Protein AF-A0A1H2MT67-F1 (afdb_monomer)

Radius of gyration: 16.23 Å; Cα contacts (8 Å, |Δi|>4): 50; chains: 1; bounding box: 38×18×42 Å

Organism: NCBI:txid46679

Foldseek 3Di:
DDPVLVVLLVVLQVLLVVLQVVLVVLVVVLVPDPPVVVSVVSVVSSVVSNVSSVVSNVVSVVSVVVVVVVD

Mean predicted aligned error: 3.35 Å

pLDDT: mean 95.19, std 6.23, range [68.19, 98.81]

Solvent-accessible surface area (backbone atoms only — not comparable to full-atom values): 3737 Å² total; per-residue (Å²): 122,56,72,65,59,54,51,52,37,53,50,29,52,52,52,19,52,50,26,44,51,52,24,53,55,48,54,64,52,47,77,75,50,83,53,62,70,61,33,54,54,48,52,55,49,33,51,48,26,48,48,52,21,51,54,30,50,52,52,34,50,50,52,50,54,53,43,59,75,76,102

Sequence (71 aa):
MTRATRNLRKTLDSVADNNETAAFDLMRAVEKLADEVLRQRLLNTIHRLNQDAHELREARDAVERVSAKLA

Secondary structure (DSSP, 8-state):
--HHHHHHHHHHHHHHHHHHHHHHHHHHHHTT---HHHHHHHHHHHHHHHHHHHHHHHHHHHHHHHHHHT-

Structure (mmCIF, N/CA/C/O backbone):
data_AF-A0A1H2MT67-F1
#
_entry.id   AF-A0A1H2MT67-F1
#
loop_
_atom_site.group_PDB
_atom_site.id
_atom_site.type_symbol
_atom_site.label_atom_id
_atom_site.label_alt_id
_atom_site.lab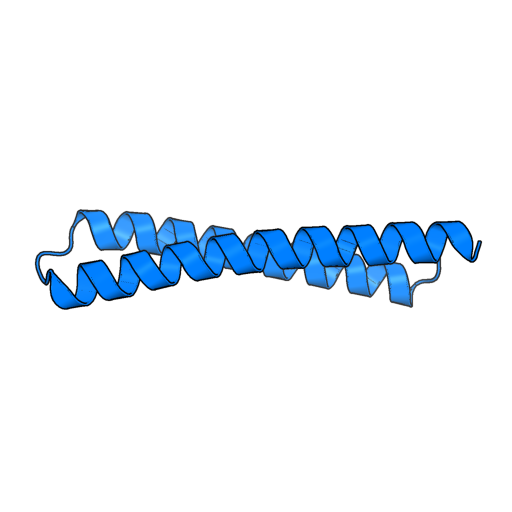el_comp_id
_atom_site.label_asym_id
_atom_site.label_entity_id
_atom_site.label_seq_id
_atom_site.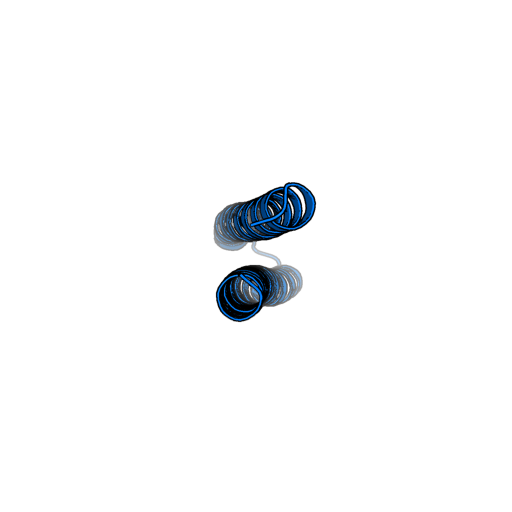pdbx_PDB_ins_code
_atom_site.Cartn_x
_atom_site.Cartn_y
_atom_site.Cartn_z
_atom_site.occupancy
_atom_site.B_iso_or_equiv
_atom_site.auth_seq_id
_atom_site.auth_comp_id
_atom_site.auth_asym_id
_atom_site.auth_atom_id
_atom_site.pdbx_PDB_model_num
ATOM 1 N N . MET A 1 1 ? 19.769 4.448 -18.808 1.00 68.19 1 MET A N 1
ATOM 2 C CA . MET A 1 1 ? 18.379 4.525 -18.284 1.00 68.19 1 MET A CA 1
ATOM 3 C C . MET A 1 1 ? 17.599 5.648 -18.955 1.00 68.19 1 MET A C 1
ATOM 5 O O . MET A 1 1 ? 18.040 6.792 -18.911 1.00 68.19 1 MET A O 1
ATOM 9 N N . THR A 1 2 ? 16.433 5.347 -19.533 1.00 85.12 2 THR A N 1
ATOM 10 C CA . THR A 1 2 ? 15.565 6.375 -20.135 1.00 85.12 2 THR A CA 1
ATOM 11 C C . THR A 1 2 ? 14.844 7.201 -19.058 1.00 85.12 2 THR A C 1
ATOM 13 O O . THR A 1 2 ? 14.657 6.752 -17.921 1.00 85.12 2 THR A O 1
ATOM 16 N N . ARG A 1 3 ? 14.411 8.424 -19.402 1.00 88.81 3 ARG A N 1
ATOM 17 C CA . ARG A 1 3 ? 13.596 9.275 -18.512 1.00 88.81 3 ARG A CA 1
ATOM 18 C C . ARG A 1 3 ? 12.282 8.589 -18.118 1.00 88.81 3 ARG A C 1
ATOM 20 O O . ARG A 1 3 ? 11.878 8.694 -16.964 1.00 88.81 3 ARG A O 1
ATOM 27 N N . ALA A 1 4 ? 11.671 7.854 -19.048 1.00 88.81 4 ALA A N 1
ATOM 28 C CA . ALA A 1 4 ? 10.449 7.088 -18.815 1.00 88.81 4 ALA A CA 1
ATOM 29 C C . ALA A 1 4 ? 10.650 6.003 -17.746 1.00 88.81 4 ALA A C 1
ATOM 31 O O . ALA A 1 4 ? 9.897 5.960 -16.777 1.00 88.81 4 ALA A O 1
ATOM 32 N N . THR A 1 5 ? 11.722 5.207 -17.845 1.00 91.44 5 THR A N 1
ATOM 33 C CA . THR A 1 5 ? 12.062 4.189 -16.837 1.00 91.44 5 THR A CA 1
ATOM 34 C C . THR A 1 5 ? 12.249 4.798 -15.446 1.00 91.44 5 THR A C 1
ATOM 36 O O . THR A 1 5 ? 11.769 4.256 -14.452 1.00 91.44 5 THR A O 1
ATOM 39 N N . ARG A 1 6 ? 12.950 5.937 -15.351 1.00 92.44 6 ARG A N 1
ATOM 40 C CA . ARG A 1 6 ? 13.172 6.618 -14.067 1.00 92.44 6 ARG A CA 1
ATOM 41 C C . ARG A 1 6 ? 11.858 7.084 -13.442 1.00 92.44 6 ARG A C 1
ATOM 43 O O . ARG A 1 6 ? 11.680 6.931 -12.240 1.00 92.44 6 ARG A O 1
ATOM 50 N N . ASN A 1 7 ? 10.965 7.653 -14.249 1.00 95.38 7 ASN A N 1
ATOM 51 C CA . ASN A 1 7 ? 9.661 8.108 -13.775 1.00 95.38 7 ASN A CA 1
ATOM 52 C C . ASN A 1 7 ? 8.804 6.931 -13.298 1.00 95.38 7 ASN A C 1
ATOM 54 O O . ASN A 1 7 ? 8.240 7.018 -12.217 1.00 95.38 7 ASN A O 1
ATOM 58 N N . LEU A 1 8 ? 8.786 5.819 -14.041 1.00 95.75 8 LEU A N 1
ATOM 59 C CA . LEU A 1 8 ? 8.052 4.617 -13.643 1.00 95.75 8 LEU A CA 1
ATOM 60 C C . LEU A 1 8 ? 8.528 4.076 -12.288 1.00 95.75 8 LEU A C 1
ATOM 62 O O . LEU A 1 8 ? 7.704 3.831 -11.416 1.00 95.75 8 LEU A O 1
ATOM 66 N N . ARG A 1 9 ? 9.847 3.960 -12.073 1.00 95.75 9 ARG A N 1
ATOM 67 C CA . ARG A 1 9 ? 10.403 3.524 -10.777 1.00 95.75 9 ARG A CA 1
ATOM 68 C C . ARG A 1 9 ? 9.965 4.435 -9.632 1.00 95.75 9 ARG A C 1
ATOM 70 O O . ARG A 1 9 ? 9.512 3.938 -8.614 1.00 95.75 9 ARG A O 1
ATOM 77 N N . LYS A 1 10 ? 10.034 5.756 -9.830 1.00 97.25 10 LYS A N 1
ATOM 78 C CA . LYS A 1 10 ? 9.573 6.729 -8.828 1.00 97.25 10 LYS A CA 1
ATOM 79 C C . LYS A 1 10 ? 8.088 6.580 -8.510 1.00 97.25 10 LYS A C 1
ATOM 81 O O . LYS A 1 10 ? 7.710 6.718 -7.355 1.00 97.25 10 LYS A O 1
ATOM 86 N N . THR A 1 11 ? 7.252 6.328 -9.516 1.00 98.25 11 THR A N 1
ATOM 87 C CA . THR A 1 11 ? 5.823 6.083 -9.299 1.00 98.25 11 THR A CA 1
ATOM 88 C C . THR A 1 11 ? 5.602 4.806 -8.496 1.00 98.25 11 THR A C 1
ATOM 90 O O . THR A 1 11 ? 4.838 4.843 -7.543 1.00 98.25 11 THR A O 1
ATOM 93 N N . LEU A 1 12 ? 6.289 3.709 -8.830 1.00 98.38 12 LEU A N 1
ATOM 94 C CA . LEU A 1 12 ? 6.182 2.450 -8.085 1.00 98.38 12 LEU A CA 1
ATOM 95 C C . LEU A 1 12 ? 6.623 2.614 -6.624 1.00 98.38 12 LEU A C 1
ATOM 97 O O . LEU A 1 12 ? 5.880 2.220 -5.730 1.00 98.38 12 LEU A O 1
ATOM 101 N N . ASP A 1 13 ? 7.767 3.266 -6.391 1.00 98.38 13 ASP A N 1
ATOM 102 C CA . ASP A 1 13 ? 8.260 3.569 -5.041 1.00 98.38 13 ASP A CA 1
ATOM 103 C C . ASP A 1 13 ? 7.238 4.431 -4.270 1.00 98.38 13 ASP A C 1
ATOM 105 O O . ASP A 1 13 ? 6.853 4.093 -3.156 1.00 98.38 13 ASP A O 1
ATOM 109 N N . SER A 1 14 ? 6.707 5.490 -4.892 1.00 98.62 14 SER A N 1
ATOM 110 C CA . SER A 1 14 ? 5.718 6.367 -4.252 1.00 98.62 14 SER A CA 1
ATOM 111 C C . SER A 1 14 ? 4.405 5.658 -3.911 1.00 98.62 14 SER A C 1
ATOM 113 O O . SER A 1 14 ? 3.798 5.980 -2.894 1.00 98.62 14 SER A O 1
ATOM 115 N N . VAL A 1 15 ? 3.930 4.731 -4.748 1.00 98.69 15 VAL A N 1
ATOM 116 C CA . VAL A 1 15 ? 2.700 3.979 -4.453 1.00 98.69 15 VAL A CA 1
ATOM 117 C C . VAL A 1 15 ? 2.951 2.953 -3.345 1.00 98.69 15 VAL A C 1
ATOM 119 O O . VAL A 1 15 ? 2.088 2.787 -2.486 1.00 98.69 15 VAL A O 1
ATOM 122 N N . ALA A 1 16 ? 4.133 2.328 -3.305 1.00 98.75 16 ALA A N 1
ATOM 123 C CA . ALA A 1 16 ? 4.514 1.434 -2.213 1.00 98.75 16 ALA A CA 1
ATOM 124 C C . ALA A 1 16 ? 4.542 2.173 -0.866 1.00 98.75 16 ALA A C 1
ATOM 126 O O . ALA A 1 16 ? 3.922 1.718 0.094 1.00 98.75 16 ALA A O 1
ATOM 127 N N . ASP A 1 17 ? 5.162 3.355 -0.821 1.00 98.75 17 ASP A N 1
ATOM 128 C CA . ASP A 1 17 ? 5.222 4.180 0.392 1.00 98.75 17 ASP A CA 1
ATOM 129 C C . ASP A 1 17 ? 3.817 4.633 0.846 1.00 98.75 17 ASP A C 1
ATOM 131 O O . ASP A 1 17 ? 3.509 4.650 2.043 1.00 98.75 17 ASP A O 1
ATOM 135 N N . ASN A 1 18 ? 2.925 4.951 -0.100 1.00 98.75 18 ASN A N 1
ATOM 136 C CA . ASN A 1 18 ? 1.531 5.285 0.207 1.00 98.75 18 ASN A CA 1
ATOM 137 C C . ASN A 1 18 ? 0.775 4.093 0.816 1.00 98.75 18 ASN A C 1
ATOM 139 O O . ASN A 1 18 ? 0.014 4.274 1.768 1.00 98.75 18 ASN A O 1
ATOM 143 N N . ASN A 1 19 ? 0.987 2.885 0.289 1.00 98.75 19 ASN A N 1
ATOM 144 C CA . ASN A 1 19 ? 0.369 1.668 0.811 1.00 98.75 19 ASN A CA 1
ATOM 145 C C . ASN A 1 19 ? 0.862 1.347 2.229 1.00 98.75 19 ASN A C 1
ATOM 147 O O . ASN A 1 19 ? 0.044 1.064 3.103 1.00 98.75 19 ASN A O 1
ATOM 151 N N . GLU A 1 20 ? 2.168 1.456 2.487 1.00 98.56 20 GLU A N 1
ATOM 152 C CA . GLU A 1 20 ? 2.748 1.279 3.828 1.00 98.56 20 GLU A CA 1
ATOM 153 C C . GLU A 1 20 ? 2.207 2.321 4.821 1.00 98.56 20 GLU A C 1
ATOM 155 O O . GLU A 1 20 ? 1.828 1.979 5.943 1.00 98.56 20 GLU A O 1
ATOM 160 N N . THR A 1 21 ? 2.089 3.583 4.393 1.00 98.62 21 THR A N 1
ATOM 161 C CA . THR A 1 21 ? 1.513 4.661 5.215 1.00 98.62 21 THR A CA 1
ATOM 162 C C . THR A 1 21 ? 0.056 4.365 5.572 1.00 98.62 21 THR A C 1
ATOM 164 O O . THR A 1 21 ? -0.320 4.413 6.744 1.00 98.62 21 THR A O 1
ATOM 167 N N . ALA A 1 22 ? -0.758 3.976 4.587 1.00 98.62 22 ALA A N 1
ATOM 168 C CA . ALA A 1 22 ? -2.150 3.603 4.818 1.00 98.62 22 ALA A CA 1
ATOM 169 C C . ALA A 1 22 ? -2.273 2.373 5.734 1.00 98.62 22 ALA A C 1
ATOM 171 O O . ALA A 1 22 ? -3.133 2.341 6.616 1.00 98.62 22 ALA A O 1
ATOM 172 N N . ALA A 1 23 ? -1.405 1.371 5.569 1.00 98.69 23 ALA A N 1
ATOM 173 C CA . ALA A 1 23 ? -1.376 0.194 6.431 1.00 98.69 23 ALA A CA 1
ATOM 174 C C . ALA A 1 23 ? -1.084 0.584 7.885 1.00 98.69 23 ALA A C 1
ATOM 176 O O . ALA A 1 23 ? -1.767 0.119 8.797 1.00 98.69 23 ALA A O 1
ATOM 177 N N . PHE A 1 24 ? -0.116 1.472 8.101 1.00 98.38 24 PHE A N 1
ATOM 178 C CA . PHE A 1 24 ? 0.261 1.943 9.427 1.00 98.38 24 PHE A CA 1
ATOM 179 C C . PHE A 1 24 ? -0.854 2.742 10.116 1.00 98.38 24 PHE A C 1
ATOM 181 O O . PHE A 1 24 ? -1.159 2.505 11.289 1.00 98.38 24 PHE A O 1
ATOM 188 N N . ASP A 1 25 ? -1.520 3.638 9.388 1.00 98.38 25 ASP A N 1
ATOM 189 C CA . ASP A 1 25 ? -2.665 4.382 9.918 1.00 98.38 25 ASP A CA 1
ATOM 190 C C . ASP A 1 25 ? -3.824 3.444 10.291 1.00 98.38 25 ASP A C 1
ATOM 192 O O . ASP A 1 25 ? -4.453 3.604 11.343 1.00 98.38 25 ASP A O 1
ATOM 196 N N . LEU A 1 26 ? -4.064 2.404 9.485 1.00 98.12 26 LEU A N 1
ATOM 197 C CA . LEU A 1 26 ? -5.060 1.380 9.791 1.00 98.12 26 LEU A CA 1
ATOM 198 C C . LEU A 1 26 ? -4.672 0.518 10.998 1.00 98.12 26 LEU A C 1
ATOM 200 O O . LEU A 1 26 ? -5.551 0.205 11.799 1.00 98.12 26 LEU A O 1
ATOM 204 N N . MET A 1 27 ? -3.393 0.164 11.176 1.00 98.00 27 MET A N 1
ATOM 205 C CA . MET A 1 27 ? -2.932 -0.561 12.371 1.00 98.00 27 MET A CA 1
ATOM 206 C C . MET A 1 27 ? -3.298 0.210 13.645 1.00 98.00 27 MET A C 1
ATOM 208 O O . MET A 1 27 ? -3.896 -0.358 14.559 1.00 98.00 27 MET A O 1
ATOM 212 N N . ARG A 1 28 ? -3.053 1.527 13.661 1.00 96.75 28 ARG A N 1
ATOM 213 C CA . ARG A 1 28 ? -3.421 2.409 14.782 1.00 96.75 28 ARG A CA 1
ATOM 214 C C . ARG A 1 28 ? -4.930 2.499 15.006 1.00 96.75 28 ARG A C 1
ATOM 216 O O . ARG A 1 28 ? -5.378 2.588 16.148 1.00 96.75 28 ARG A O 1
ATOM 223 N N . ALA A 1 29 ? -5.724 2.504 13.936 1.00 96.25 29 ALA A N 1
ATOM 224 C CA . ALA A 1 29 ? -7.182 2.531 14.039 1.00 96.25 29 ALA A CA 1
ATOM 225 C C . ALA A 1 29 ? -7.741 1.218 14.619 1.00 96.25 29 ALA A C 1
ATOM 227 O O . ALA A 1 29 ? -8.641 1.239 15.460 1.00 96.25 29 ALA A O 1
ATOM 228 N N . VAL A 1 30 ? -7.177 0.081 14.203 1.00 97.81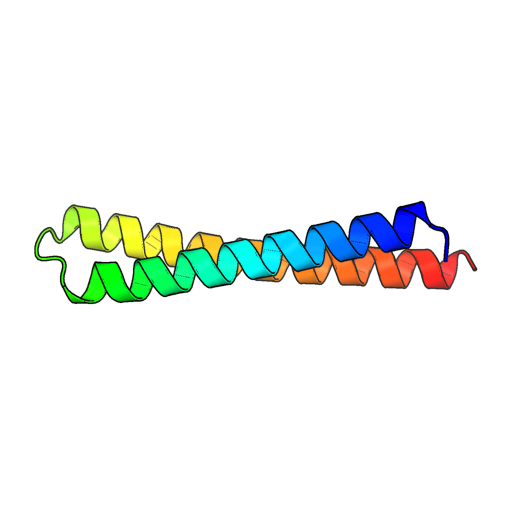 30 VAL A N 1
ATOM 229 C CA . VAL A 1 30 ? -7.577 -1.270 14.625 1.00 97.81 30 VAL A CA 1
ATOM 230 C C . VAL A 1 30 ? -7.349 -1.510 16.118 1.00 97.81 30 VAL A C 1
ATOM 232 O O . VAL A 1 30 ? -8.152 -2.203 16.739 1.00 97.81 30 VAL A O 1
ATOM 235 N N . GLU A 1 31 ? -6.309 -0.924 16.719 1.00 95.31 31 GLU A N 1
ATOM 236 C CA . GLU A 1 31 ? -6.004 -1.069 18.155 1.00 95.31 31 GLU A CA 1
ATOM 237 C C . GLU A 1 31 ? -7.138 -0.607 19.082 1.00 95.31 31 GLU A C 1
ATOM 239 O O . GLU A 1 31 ? -7.270 -1.108 20.196 1.00 95.31 31 GLU A O 1
ATOM 244 N N . LYS A 1 32 ? -7.963 0.346 18.634 1.00 94.12 32 LYS A N 1
ATOM 245 C CA . LYS A 1 32 ? -9.030 0.957 19.444 1.00 94.12 32 LYS A CA 1
ATOM 246 C C . LYS A 1 32 ? -10.427 0.472 19.061 1.00 94.12 32 LYS A C 1
ATOM 248 O O . LYS A 1 32 ? -11.418 0.999 19.567 1.00 94.12 32 LYS A O 1
ATOM 253 N N . LEU A 1 33 ? -10.524 -0.478 18.135 1.00 96.69 33 LEU A N 1
ATOM 254 C CA . LEU A 1 33 ? -11.785 -0.855 17.520 1.00 96.69 33 LEU A CA 1
ATOM 255 C C . LEU A 1 33 ? -12.452 -2.018 18.265 1.00 96.69 33 LEU A C 1
ATOM 257 O O . LEU A 1 33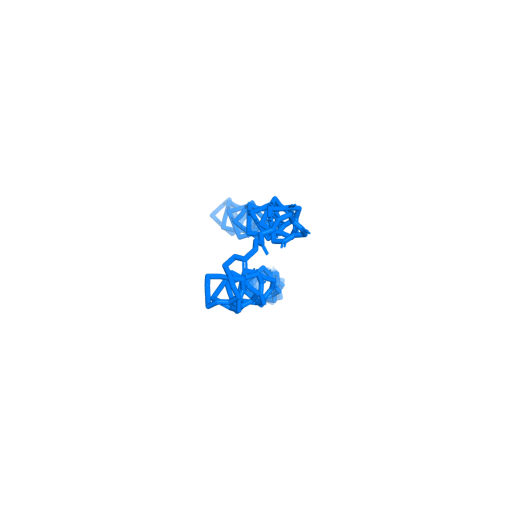 ? -11.902 -3.111 18.324 1.00 96.69 33 LEU A O 1
ATOM 261 N N . ALA A 1 34 ? -13.660 -1.780 18.786 1.00 96.56 34 ALA A N 1
ATOM 262 C CA . ALA A 1 34 ? -14.456 -2.793 19.489 1.00 96.56 34 ALA A CA 1
ATOM 263 C C . ALA A 1 34 ? -15.300 -3.684 18.553 1.00 96.56 34 ALA A C 1
ATOM 265 O O . ALA A 1 34 ? -15.718 -4.770 18.943 1.00 96.56 34 ALA A O 1
ATOM 266 N N . ASP A 1 35 ? -15.580 -3.229 17.326 1.00 98.06 35 ASP A N 1
ATOM 267 C CA . ASP A 1 35 ? -16.273 -4.038 16.318 1.00 98.06 35 ASP A CA 1
ATOM 268 C C . ASP A 1 35 ? -15.304 -5.080 15.743 1.00 98.06 35 ASP A C 1
ATOM 270 O O . ASP A 1 35 ? -14.503 -4.773 14.861 1.00 98.06 35 ASP A O 1
ATOM 274 N N . GLU A 1 36 ? -15.383 -6.315 16.240 1.00 97.25 36 GLU A N 1
ATOM 275 C CA . GLU A 1 36 ? -14.497 -7.418 15.845 1.00 97.25 36 GLU A CA 1
ATOM 276 C C . GLU A 1 36 ? -14.617 -7.806 14.363 1.00 97.25 36 GLU A C 1
ATOM 278 O O . GLU A 1 36 ? -13.632 -8.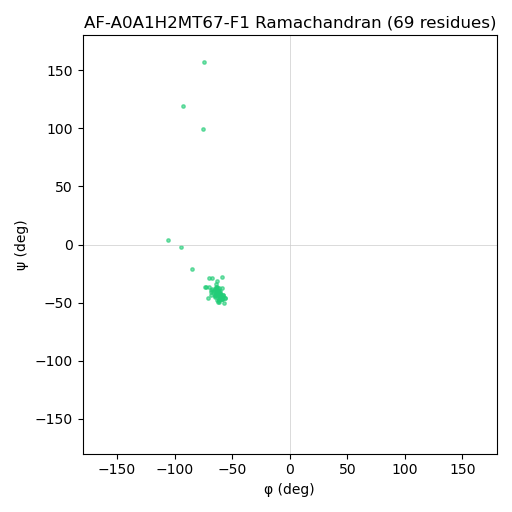208 13.736 1.00 97.25 36 GLU A O 1
ATOM 283 N N . VAL A 1 37 ? -15.801 -7.654 13.756 1.00 98.00 37 VAL A N 1
ATOM 284 C CA . VAL A 1 37 ? -15.990 -7.958 12.329 1.00 98.00 37 VAL A CA 1
ATOM 285 C C . VAL A 1 37 ? -15.271 -6.912 11.487 1.00 98.00 37 VAL A C 1
ATOM 287 O O . VAL A 1 37 ? -14.543 -7.254 10.548 1.00 98.00 37 VAL A O 1
ATOM 290 N N . LEU A 1 38 ? -15.443 -5.633 11.822 1.00 97.88 38 LEU A N 1
ATOM 291 C CA . LEU A 1 38 ? -14.720 -4.554 11.160 1.00 97.88 38 LEU A CA 1
ATOM 292 C C . LEU A 1 38 ? -13.214 -4.651 11.438 1.00 97.88 38 LEU A C 1
ATOM 294 O O . LEU A 1 38 ? -12.420 -4.483 10.513 1.00 97.88 38 LEU A O 1
ATOM 298 N N . ARG A 1 39 ? -12.812 -5.019 12.658 1.00 98.25 39 ARG A N 1
ATOM 299 C CA . ARG A 1 39 ? -11.416 -5.244 13.051 1.00 98.25 39 ARG A CA 1
ATOM 300 C C . ARG A 1 39 ? -10.750 -6.293 12.170 1.00 98.25 39 ARG A C 1
ATOM 302 O O . ARG A 1 39 ? -9.706 -6.018 11.581 1.00 98.25 39 ARG A O 1
ATOM 309 N N . GLN A 1 40 ? -11.383 -7.451 11.987 1.00 98.12 40 GLN A N 1
ATOM 310 C CA . GLN A 1 40 ? -10.853 -8.501 11.117 1.00 98.12 40 GLN A CA 1
ATOM 311 C C . GLN A 1 40 ? -10.771 -8.054 9.650 1.00 98.12 40 GLN A C 1
ATOM 313 O O . GLN A 1 40 ? -9.799 -8.359 8.956 1.00 98.12 40 GLN A O 1
ATOM 318 N N . ARG A 1 41 ? -11.764 -7.298 9.162 1.0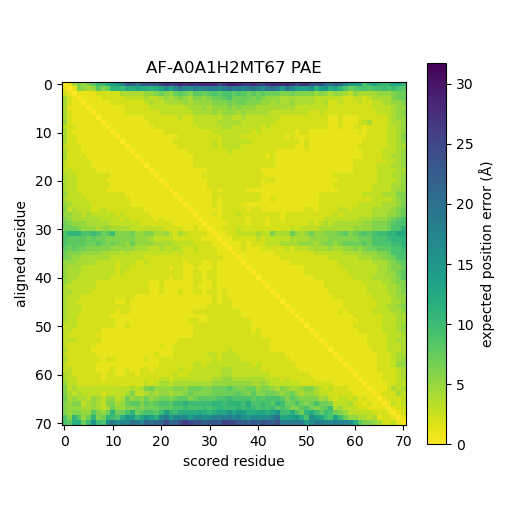0 98.25 41 ARG A N 1
ATOM 319 C CA . ARG A 1 41 ? -11.732 -6.740 7.799 1.00 98.25 41 ARG A CA 1
ATOM 320 C C . ARG A 1 41 ? -10.565 -5.774 7.610 1.00 98.25 41 ARG A C 1
ATOM 322 O O . ARG A 1 41 ? -9.895 -5.844 6.582 1.00 98.25 41 ARG A O 1
ATOM 329 N N . LEU A 1 42 ? -10.306 -4.909 8.589 1.00 98.31 42 LEU A N 1
ATOM 330 C CA . LEU A 1 42 ? -9.190 -3.969 8.545 1.00 98.31 42 LEU A CA 1
ATOM 331 C C . LEU A 1 42 ? -7.837 -4.678 8.643 1.00 98.31 42 LEU A C 1
ATOM 333 O O . LEU A 1 42 ? -6.942 -4.330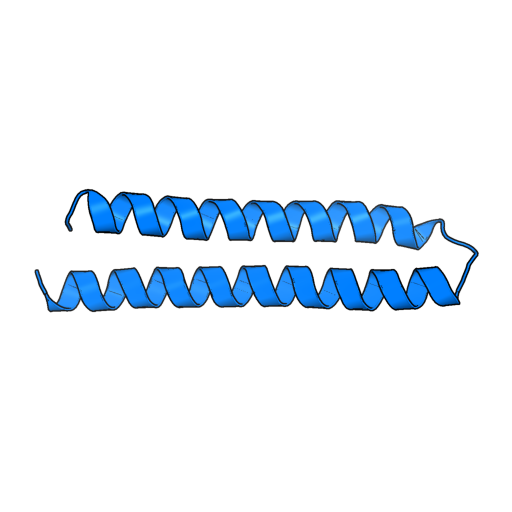 7.882 1.00 98.31 42 LEU A O 1
ATOM 337 N N . LEU A 1 43 ? -7.701 -5.717 9.474 1.00 98.38 43 LEU A N 1
ATOM 338 C CA . LEU A 1 43 ? -6.496 -6.558 9.514 1.00 98.38 43 LEU A CA 1
ATOM 339 C C . LEU A 1 43 ? -6.192 -7.192 8.149 1.00 98.38 43 LEU A C 1
ATOM 341 O O . LEU A 1 43 ? -5.053 -7.151 7.686 1.00 98.38 43 LEU A O 1
ATOM 345 N N . ASN A 1 44 ? -7.215 -7.699 7.457 1.00 98.50 44 ASN A N 1
ATOM 346 C CA . ASN A 1 44 ? -7.047 -8.229 6.102 1.00 98.50 44 ASN A CA 1
ATOM 347 C C . ASN A 1 44 ? -6.627 -7.136 5.105 1.00 98.50 44 ASN A C 1
ATOM 349 O O . ASN A 1 44 ? -5.833 -7.388 4.203 1.00 98.50 44 ASN A O 1
ATOM 353 N N . THR A 1 45 ? -7.148 -5.915 5.250 1.00 98.62 45 THR A N 1
ATOM 354 C CA . THR A 1 45 ? -6.746 -4.778 4.411 1.00 98.62 45 THR A CA 1
ATOM 355 C C . THR A 1 45 ? -5.310 -4.342 4.683 1.00 98.62 45 THR A C 1
ATOM 357 O O . THR A 1 45 ? -4.570 -4.149 3.728 1.00 98.62 45 THR A O 1
ATOM 360 N N . ILE A 1 46 ? -4.885 -4.267 5.945 1.00 98.75 46 ILE A N 1
ATOM 361 C CA . ILE A 1 46 ? -3.492 -3.991 6.331 1.00 98.75 46 ILE A CA 1
ATOM 362 C C . ILE A 1 46 ? -2.548 -5.011 5.692 1.00 98.75 46 ILE A C 1
ATOM 364 O O . ILE A 1 46 ? -1.522 -4.639 5.128 1.00 98.75 46 ILE A O 1
ATOM 368 N N . HIS A 1 47 ? -2.901 -6.298 5.752 1.00 98.56 47 HIS A N 1
ATOM 369 C CA . HIS A 1 47 ? -2.101 -7.347 5.129 1.00 98.56 47 HIS A CA 1
ATOM 370 C C . HIS A 1 47 ? -1.970 -7.147 3.613 1.00 98.56 47 HIS A C 1
ATOM 372 O O . HIS A 1 47 ? -0.858 -7.191 3.097 1.00 98.56 47 HIS A O 1
ATOM 378 N N . ARG A 1 48 ? -3.078 -6.852 2.917 1.00 98.69 48 ARG A N 1
ATOM 379 C CA . ARG A 1 48 ? -3.056 -6.562 1.474 1.00 98.69 48 ARG A CA 1
ATOM 380 C C . ARG A 1 48 ? -2.215 -5.338 1.130 1.00 98.69 48 ARG A C 1
ATOM 382 O O . ARG A 1 48 ? -1.404 -5.427 0.230 1.00 98.69 48 ARG A O 1
ATOM 389 N N . LEU A 1 49 ? -2.337 -4.241 1.875 1.00 98.81 49 LEU A N 1
ATOM 390 C CA . LEU A 1 49 ? -1.542 -3.035 1.621 1.00 98.81 49 LEU A CA 1
ATOM 391 C C . LEU A 1 49 ? -0.035 -3.298 1.751 1.00 98.81 49 LEU A C 1
ATOM 393 O O . LEU A 1 49 ? 0.746 -2.843 0.919 1.00 98.81 49 LEU A O 1
ATOM 397 N N . ASN A 1 50 ? 0.374 -4.071 2.761 1.00 98.62 50 ASN A N 1
ATOM 398 C CA . ASN A 1 50 ? 1.774 -4.472 2.912 1.00 98.62 50 ASN A CA 1
ATOM 399 C C . ASN A 1 50 ? 2.239 -5.393 1.773 1.00 98.62 50 ASN A C 1
ATOM 401 O O . ASN A 1 50 ? 3.359 -5.244 1.287 1.00 98.62 50 ASN A O 1
ATOM 405 N N . GLN A 1 51 ? 1.384 -6.321 1.336 1.00 98.69 51 GLN A N 1
ATOM 406 C CA . GLN A 1 51 ? 1.663 -7.188 0.190 1.00 98.69 51 GLN A CA 1
ATOM 407 C C . GLN A 1 51 ? 1.807 -6.369 -1.102 1.00 98.69 51 GLN A C 1
ATOM 409 O O . GLN A 1 51 ? 2.802 -6.514 -1.805 1.00 98.69 51 GLN A O 1
ATOM 414 N N . ASP A 1 52 ? 0.882 -5.445 -1.367 1.00 98.75 52 ASP A N 1
ATOM 415 C CA . ASP A 1 52 ? 0.913 -4.564 -2.536 1.00 98.75 52 ASP A CA 1
ATOM 416 C C . ASP A 1 52 ? 2.193 -3.713 -2.547 1.00 98.75 52 ASP A C 1
ATOM 418 O O . ASP A 1 52 ? 2.842 -3.565 -3.580 1.00 98.75 52 ASP A O 1
ATOM 422 N N . ALA A 1 53 ? 2.593 -3.160 -1.395 1.00 98.81 53 ALA A N 1
ATOM 423 C CA . ALA A 1 53 ? 3.841 -2.409 -1.274 1.00 98.81 53 ALA A CA 1
ATOM 424 C C . ALA A 1 53 ? 5.068 -3.268 -1.615 1.00 98.81 53 ALA A C 1
ATOM 426 O O . ALA A 1 53 ? 5.958 -2.819 -2.340 1.00 98.81 53 ALA A O 1
ATOM 427 N N . HIS A 1 54 ? 5.100 -4.514 -1.139 1.00 98.62 54 HIS A N 1
ATOM 428 C CA . HIS A 1 54 ? 6.167 -5.455 -1.463 1.00 98.62 54 HIS A CA 1
ATOM 429 C C . HIS A 1 54 ? 6.222 -5.765 -2.967 1.00 98.62 54 HIS A C 1
ATOM 431 O O . HIS A 1 54 ? 7.274 -5.608 -3.587 1.00 98.62 54 HIS A O 1
ATOM 437 N N . GLU A 1 55 ? 5.086 -6.108 -3.576 1.00 98.69 55 GLU A N 1
ATOM 438 C CA . GLU A 1 55 ? 4.983 -6.418 -5.008 1.00 98.69 55 GLU A CA 1
ATOM 439 C C . GLU A 1 55 ? 5.379 -5.223 -5.893 1.00 98.69 55 GLU A C 1
ATOM 441 O O . GLU A 1 55 ? 6.057 -5.383 -6.912 1.00 98.69 55 GLU A O 1
ATOM 446 N N . LEU A 1 56 ? 5.030 -3.998 -5.488 1.00 98.69 56 LEU A N 1
ATOM 447 C CA . LEU A 1 56 ? 5.447 -2.773 -6.179 1.00 98.69 56 LEU A CA 1
ATOM 448 C C . LEU A 1 56 ? 6.968 -2.581 -6.144 1.00 98.69 56 LEU A C 1
ATOM 450 O O . LEU A 1 56 ? 7.559 -2.193 -7.160 1.00 98.69 56 LEU A O 1
ATOM 454 N N . ARG A 1 57 ? 7.615 -2.883 -5.010 1.00 98.12 57 ARG A N 1
ATOM 455 C CA . ARG A 1 57 ? 9.081 -2.838 -4.876 1.00 98.12 57 ARG A CA 1
ATOM 456 C C . ARG A 1 57 ? 9.746 -3.913 -5.749 1.00 98.12 57 ARG A C 1
ATOM 458 O O . ARG A 1 57 ? 10.698 -3.603 -6.468 1.00 98.12 57 ARG A O 1
ATOM 465 N N . GLU A 1 58 ? 9.195 -5.126 -5.806 1.00 98.25 58 GLU A N 1
ATOM 466 C CA . GLU A 1 58 ? 9.681 -6.179 -6.712 1.00 98.25 58 GLU A CA 1
ATOM 467 C C . GLU A 1 58 ? 9.549 -5.793 -8.194 1.00 98.25 58 GLU A C 1
ATOM 469 O O . GLU A 1 58 ? 10.485 -5.978 -8.985 1.00 98.25 58 GLU A O 1
ATOM 474 N N . ALA A 1 59 ? 8.412 -5.208 -8.584 1.00 97.75 59 ALA A N 1
ATOM 475 C CA . ALA A 1 59 ? 8.185 -4.718 -9.940 1.00 97.75 59 ALA A 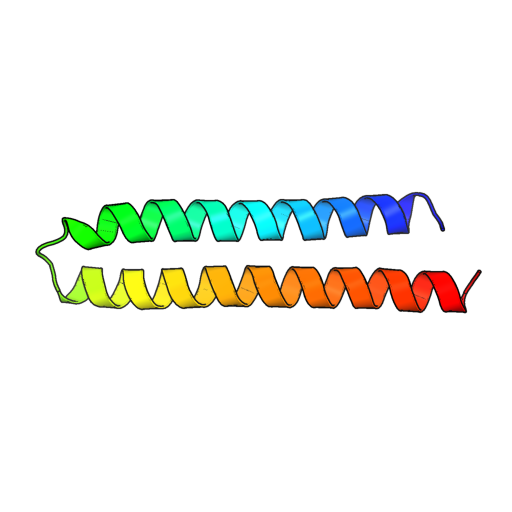CA 1
ATOM 476 C C . ALA A 1 59 ? 9.180 -3.606 -10.304 1.00 97.75 59 ALA A C 1
ATOM 478 O O . ALA A 1 59 ? 9.744 -3.587 -11.405 1.00 97.75 59 ALA A O 1
ATOM 479 N N . ARG A 1 60 ? 9.456 -2.699 -9.365 1.00 96.62 60 ARG A N 1
ATOM 480 C CA . ARG A 1 60 ? 10.446 -1.630 -9.521 1.00 96.62 60 ARG A CA 1
ATOM 481 C C . ARG A 1 60 ? 11.856 -2.187 -9.733 1.00 96.62 60 ARG A C 1
ATOM 483 O O . ARG A 1 60 ? 12.576 -1.690 -10.606 1.00 96.62 60 ARG A O 1
ATOM 490 N N . ASP A 1 61 ? 12.231 -3.242 -9.017 1.00 96.06 61 ASP A N 1
ATOM 491 C CA . ASP A 1 61 ? 13.521 -3.920 -9.189 1.00 96.06 61 ASP A CA 1
ATOM 492 C C . ASP A 1 61 ? 13.602 -4.690 -10.511 1.00 96.06 61 ASP A C 1
ATOM 494 O O . ASP A 1 61 ? 14.639 -4.691 -11.182 1.00 96.06 61 ASP A O 1
ATOM 498 N N . ALA A 1 62 ? 12.500 -5.296 -10.958 1.00 95.31 62 ALA A N 1
ATOM 499 C CA . ALA A 1 62 ? 12.417 -5.891 -12.289 1.00 95.31 62 ALA A CA 1
ATOM 500 C C . ALA A 1 62 ? 12.641 -4.842 -13.395 1.00 95.31 62 ALA A C 1
ATOM 502 O O . ALA A 1 62 ? 13.419 -5.088 -14.322 1.00 95.31 62 ALA A O 1
ATOM 503 N N . VAL A 1 63 ? 12.047 -3.649 -13.270 1.00 92.88 63 VAL A N 1
ATOM 504 C CA . VAL A 1 63 ? 12.267 -2.527 -14.201 1.00 92.88 63 VAL A CA 1
ATOM 505 C C . VAL A 1 63 ? 13.736 -2.090 -14.217 1.00 92.88 63 VAL A C 1
ATOM 507 O O . VAL A 1 63 ? 14.285 -1.830 -15.293 1.00 92.88 63 VAL A O 1
ATOM 510 N N . GLU A 1 64 ? 14.398 -2.023 -13.058 1.00 89.69 64 GLU A N 1
ATOM 511 C CA . GLU A 1 64 ? 15.834 -1.726 -12.966 1.00 89.69 64 GLU A CA 1
ATOM 512 C C . GLU A 1 64 ? 16.685 -2.783 -13.682 1.00 89.69 64 GLU A C 1
ATOM 514 O O . GLU A 1 64 ? 17.498 -2.424 -14.537 1.00 89.69 64 GLU A O 1
ATOM 519 N N . ARG A 1 65 ? 16.441 -4.073 -13.418 1.00 90.88 65 ARG A N 1
ATOM 520 C CA . ARG A 1 65 ? 17.160 -5.190 -14.056 1.00 90.88 65 ARG A CA 1
ATOM 521 C C . ARG A 1 65 ? 17.018 -5.186 -15.577 1.00 90.88 65 ARG A C 1
ATOM 523 O O . ARG A 1 65 ? 18.016 -5.302 -16.288 1.00 90.88 65 ARG A O 1
ATOM 530 N N . VAL A 1 66 ? 15.799 -5.011 -16.090 1.00 89.06 66 VAL A N 1
ATOM 531 C CA . VAL A 1 66 ? 15.548 -4.932 -17.541 1.00 89.06 66 VAL A CA 1
ATOM 532 C C . VAL A 1 66 ? 16.275 -3.735 -18.149 1.00 89.06 66 VAL A C 1
ATOM 534 O O . VAL A 1 66 ? 16.900 -3.851 -19.200 1.00 89.06 66 VAL A O 1
ATOM 537 N N . SER A 1 67 ? 16.254 -2.593 -17.467 1.00 85.69 67 SER A N 1
ATOM 538 C CA . SER A 1 67 ? 16.892 -1.372 -17.963 1.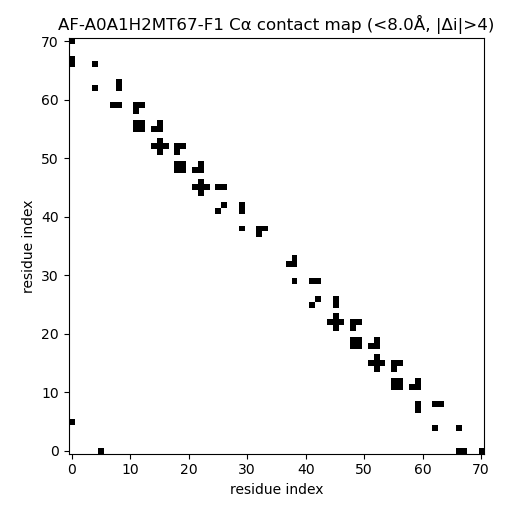00 85.69 67 SER A CA 1
ATOM 539 C C . SER A 1 67 ? 18.414 -1.436 -17.961 1.00 85.69 67 SER A C 1
ATOM 541 O O . SER A 1 67 ? 19.030 -0.763 -18.781 1.00 85.69 67 SER A O 1
ATOM 543 N N . ALA A 1 68 ? 19.009 -2.214 -17.055 1.00 82.62 68 ALA A N 1
ATOM 544 C CA . ALA A 1 68 ? 20.440 -2.492 -17.045 1.00 82.62 68 ALA A CA 1
ATOM 545 C C . ALA A 1 68 ? 20.844 -3.457 -18.171 1.00 82.62 68 ALA A C 1
ATOM 547 O O . ALA A 1 68 ? 21.888 -3.267 -18.775 1.00 82.62 68 ALA A O 1
ATOM 548 N N . LYS A 1 69 ? 20.007 -4.455 -18.495 1.00 84.75 69 LYS A N 1
ATOM 549 C CA . LYS A 1 69 ? 20.261 -5.403 -19.597 1.00 84.75 69 LYS A CA 1
ATOM 550 C C . LYS A 1 69 ? 20.196 -4.754 -20.988 1.00 84.75 69 LYS A C 1
ATOM 552 O O . LYS A 1 69 ? 20.807 -5.259 -21.923 1.00 84.75 69 LYS A O 1
ATOM 557 N N . LEU A 1 70 ? 19.400 -3.695 -21.134 1.00 77.94 70 LEU A N 1
ATOM 558 C CA . LEU A 1 70 ? 19.170 -2.987 -22.400 1.00 77.94 70 LEU A CA 1
ATOM 559 C C . LEU A 1 70 ? 20.090 -1.768 -22.613 1.00 77.94 70 LEU A C 1
ATOM 561 O O . LEU A 1 70 ? 19.941 -1.086 -23.626 1.00 77.94 70 LEU A O 1
ATOM 565 N N . ALA A 1 71 ? 20.957 -1.450 -21.648 1.00 70.56 71 ALA A N 1
ATOM 566 C CA . ALA A 1 71 ? 21.909 -0.337 -21.697 1.00 70.56 71 ALA A CA 1
ATOM 567 C C . ALA A 1 71 ? 23.303 -0.836 -22.087 1.00 70.56 71 ALA A C 1
ATOM 569 O O . ALA A 1 71 ? 24.003 -0.055 -22.766 1.00 70.56 71 ALA A O 1
#

Nearest PDB structures (foldseek):
  4afl-assembly2_F  TM=8.590E-01  e=2.873E+00  Homo sapiens
  5l8b-assembly1_I  TM=8.212E-01  e=6.180E+00  Rhodospirillum rubrum
  5l8b-assembly4_V  TM=8.212E-01  e=9.063E+00  Rhodospirillum rubrum